Protein AF-A0A0N4XH91-F1 (afdb_monomer_lite)

Organism: Nippostrongylus brasiliensis (NCBI:txid27835)

Structure (mmCIF, N/CA/C/O backbone):
data_AF-A0A0N4XH91-F1
#
_entry.id   AF-A0A0N4XH91-F1
#
loop_
_atom_site.group_PDB
_atom_site.id
_atom_site.type_symbol
_atom_site.label_atom_id
_atom_site.label_alt_id
_atom_site.label_comp_id
_atom_site.label_asym_id
_atom_site.label_entity_id
_atom_site.label_seq_id
_atom_site.pdbx_PDB_ins_code
_atom_site.Cartn_x
_atom_site.Cartn_y
_atom_site.Cartn_z
_atom_site.occupancy
_atom_site.B_iso_or_equiv
_atom_site.auth_seq_id
_atom_site.auth_comp_id
_atom_site.auth_asym_id
_atom_site.auth_atom_id
_atom_site.pdbx_PDB_model_num
ATOM 1 N N . SER A 1 1 ? 10.874 -4.519 1.264 1.00 92.50 1 SER A N 1
ATOM 2 C CA . SER A 1 1 ? 11.089 -5.201 2.553 1.00 92.50 1 SER A CA 1
ATOM 3 C C . SER A 1 1 ? 10.218 -4.589 3.629 1.00 92.50 1 SER A C 1
ATOM 5 O O . SER A 1 1 ? 9.792 -3.451 3.471 1.00 92.50 1 SER A O 1
ATOM 7 N N . TYR A 1 2 ? 9.935 -5.341 4.693 1.00 96.25 2 TYR A N 1
ATOM 8 C CA . TYR A 1 2 ? 9.239 -4.803 5.860 1.00 96.25 2 TYR A CA 1
ATOM 9 C C . TYR A 1 2 ? 10.233 -4.081 6.776 1.00 96.25 2 TYR A C 1
ATOM 11 O O . TYR A 1 2 ? 11.311 -4.620 7.029 1.00 96.25 2 TYR A O 1
ATOM 19 N N . GLU A 1 3 ? 9.890 -2.889 7.258 1.00 96.38 3 GLU A N 1
ATOM 20 C CA . GLU A 1 3 ? 10.762 -2.069 8.107 1.00 96.38 3 GLU A CA 1
ATOM 21 C C . GLU A 1 3 ? 10.005 -1.492 9.311 1.00 96.38 3 GLU A C 1
ATOM 23 O O . GLU A 1 3 ? 8.862 -1.052 9.190 1.00 96.38 3 GLU A O 1
ATOM 28 N N . CYS A 1 4 ? 10.663 -1.443 10.476 1.00 95.56 4 CYS A N 1
ATOM 29 C CA . CYS A 1 4 ? 10.048 -0.951 11.713 1.00 95.56 4 CYS A CA 1
ATOM 30 C C . CYS A 1 4 ? 9.764 0.557 11.677 1.00 95.56 4 CYS A C 1
ATOM 32 O O . CYS A 1 4 ? 8.737 0.993 12.173 1.00 95.56 4 CYS A O 1
ATOM 34 N N . SER A 1 5 ? 10.630 1.370 11.066 1.00 93.12 5 SER A N 1
ATOM 35 C CA . SER A 1 5 ? 10.454 2.830 11.053 1.00 93.12 5 SER A CA 1
ATOM 36 C C . SER A 1 5 ? 9.146 3.300 10.385 1.00 93.12 5 SER A C 1
ATOM 38 O O . SER A 1 5 ? 8.427 4.093 10.996 1.00 93.12 5 SER A O 1
ATOM 40 N N . PRO A 1 6 ? 8.758 2.835 9.176 1.00 94.12 6 PRO A N 1
ATOM 41 C CA . PRO A 1 6 ? 7.434 3.146 8.630 1.00 94.12 6 PRO A CA 1
ATOM 42 C C . PRO A 1 6 ? 6.280 2.551 9.459 1.00 94.12 6 PRO A C 1
ATOM 44 O O . PRO A 1 6 ? 5.222 3.178 9.545 1.00 94.12 6 PRO A O 1
ATOM 47 N N . GLU A 1 7 ? 6.471 1.391 10.102 1.00 96.00 7 GLU A N 1
ATOM 48 C CA . GLU A 1 7 ? 5.477 0.791 11.009 1.00 96.00 7 GLU A CA 1
ATOM 49 C C . GLU A 1 7 ? 5.244 1.657 12.254 1.00 96.00 7 GLU A C 1
ATOM 51 O O . GLU A 1 7 ? 4.096 1.877 12.633 1.00 96.00 7 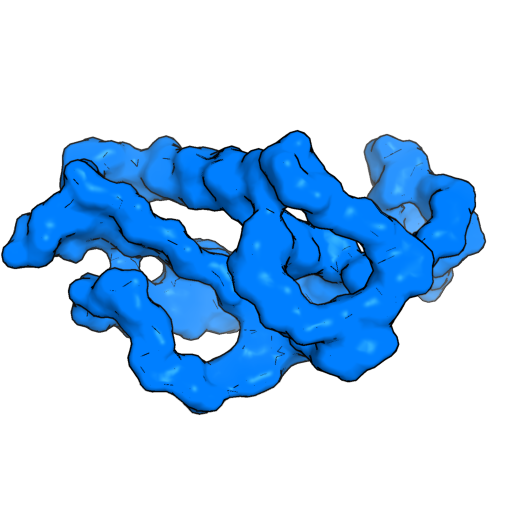GLU A O 1
ATOM 56 N N . GLU A 1 8 ? 6.297 2.180 12.881 1.00 95.12 8 GLU A N 1
ATOM 57 C CA . GLU A 1 8 ? 6.207 3.035 14.069 1.00 95.12 8 GLU A CA 1
ATOM 58 C C . GLU A 1 8 ? 5.372 4.286 13.782 1.00 95.12 8 GLU A C 1
ATOM 60 O O . GLU A 1 8 ? 4.450 4.601 14.537 1.00 95.12 8 GLU A O 1
ATOM 65 N N . VAL A 1 9 ? 5.609 4.935 12.638 1.00 93.19 9 VAL A N 1
ATOM 66 C CA . VAL A 1 9 ? 4.829 6.102 12.195 1.00 93.19 9 VAL A CA 1
ATOM 67 C C . VAL A 1 9 ? 3.369 5.731 11.920 1.00 93.19 9 VAL A C 1
ATOM 69 O O . VAL A 1 9 ? 2.460 6.462 12.326 1.00 93.19 9 VAL A O 1
ATOM 72 N N . ALA A 1 10 ? 3.118 4.598 11.253 1.00 94.81 10 ALA A N 1
ATOM 73 C CA . ALA A 1 10 ? 1.759 4.092 11.058 1.00 94.81 10 ALA A CA 1
ATOM 74 C C . ALA A 1 10 ? 1.071 3.857 12.413 1.00 94.81 10 ALA A C 1
ATOM 76 O O . ALA A 1 10 ? -0.066 4.272 12.629 1.00 94.81 10 ALA A O 1
ATOM 77 N N . ASN A 1 11 ? 1.783 3.245 13.361 1.00 96.00 11 ASN A N 1
ATOM 78 C CA . ASN A 1 11 ? 1.294 2.913 14.695 1.00 96.00 11 ASN A CA 1
ATOM 79 C C . ASN A 1 11 ? 0.928 4.164 15.507 1.00 96.00 11 ASN A C 1
ATOM 81 O O . ASN A 1 11 ? -0.120 4.201 16.154 1.00 96.00 11 ASN A O 1
ATOM 85 N N . GLU A 1 12 ? 1.757 5.208 15.464 1.00 94.44 12 GLU A N 1
ATOM 86 C CA . GLU A 1 12 ? 1.469 6.500 16.100 1.00 94.44 12 GLU A CA 1
ATOM 87 C C . GLU A 1 12 ? 0.195 7.151 15.556 1.00 94.44 12 GLU A C 1
ATOM 89 O O . GLU A 1 12 ? -0.573 7.757 16.308 1.00 94.44 12 GLU A O 1
ATOM 94 N N . ASN A 1 13 ? -0.053 7.020 14.257 1.00 92.50 13 ASN A N 1
ATOM 95 C CA . ASN A 1 13 ? -1.229 7.580 13.609 1.00 92.50 13 ASN A CA 1
ATOM 96 C C . ASN A 1 13 ? -2.503 6.778 13.910 1.00 92.50 13 ASN A C 1
ATOM 98 O O . ASN A 1 13 ? -3.494 7.369 14.342 1.00 92.50 13 ASN A O 1
ATOM 102 N N . VAL A 1 14 ? -2.494 5.448 13.761 1.00 95.19 14 VAL A N 1
ATOM 103 C CA . VAL A 1 14 ? -3.691 4.621 14.023 1.00 95.19 14 VAL A CA 1
ATOM 104 C C . VAL A 1 14 ? -4.144 4.689 15.487 1.00 95.19 14 VAL A C 1
ATOM 106 O O . VAL A 1 14 ? -5.339 4.579 15.778 1.00 95.19 14 VAL A O 1
AT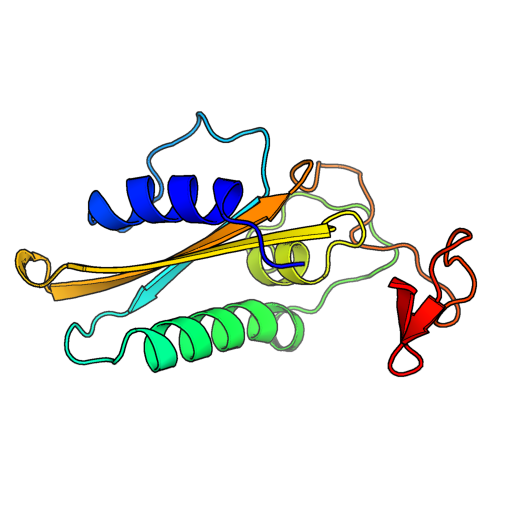OM 109 N N . LYS A 1 15 ? -3.221 4.947 16.426 1.00 96.12 15 LYS A N 1
ATOM 110 C CA . LYS A 1 15 ? -3.526 5.177 17.851 1.00 96.12 15 LYS A CA 1
ATOM 111 C C . LYS A 1 15 ? -4.375 6.424 18.106 1.00 96.12 15 LYS A C 1
ATOM 113 O O . LYS A 1 15 ? -5.085 6.460 19.108 1.00 96.12 15 LYS A O 1
ATOM 118 N N . LYS A 1 16 ? -4.353 7.418 17.211 1.00 94.06 16 LYS A N 1
ATOM 119 C CA . LYS A 1 16 ? -5.188 8.632 17.320 1.00 94.06 16 LYS A CA 1
ATOM 120 C C . LYS A 1 16 ? -6.667 8.338 17.086 1.00 94.06 16 LYS A C 1
ATOM 122 O O . LYS A 1 16 ? -7.522 9.110 17.516 1.00 94.06 16 LYS A O 1
ATOM 127 N N . CYS A 1 17 ? -6.975 7.210 16.443 1.00 94.94 17 CYS A N 1
ATOM 128 C CA . CYS A 1 17 ? -8.338 6.796 16.144 1.00 94.94 17 CYS A CA 1
ATOM 129 C C . CYS A 1 17 ? -9.124 7.840 15.345 1.00 94.94 17 CYS A C 1
ATOM 131 O O . CYS A 1 17 ? -10.276 8.136 15.654 1.00 94.94 17 CYS A O 1
ATOM 133 N N . GLU A 1 18 ? -8.519 8.412 14.311 1.00 90.19 18 GLU A N 1
ATOM 134 C CA . GLU A 1 18 ? -9.148 9.396 13.426 1.00 90.19 18 GLU A CA 1
ATOM 135 C C . GLU A 1 18 ? -9.461 8.760 12.067 1.00 90.19 18 GLU A C 1
ATOM 137 O O . GLU A 1 18 ? -8.686 7.951 11.565 1.00 90.19 18 GLU A O 1
ATOM 142 N N . LYS A 1 19 ? -10.608 9.113 11.466 1.00 83.06 19 LYS A N 1
ATOM 143 C CA . LYS A 1 19 ? -11.003 8.602 10.137 1.00 83.06 19 LYS A CA 1
ATOM 144 C C . LYS A 1 19 ? -10.232 9.259 8.986 1.00 83.06 19 LYS A C 1
ATOM 146 O O . LYS A 1 19 ? -10.288 8.787 7.858 1.00 83.06 19 LYS A O 1
ATOM 151 N N . GLN A 1 20 ? -9.529 10.352 9.266 1.00 68.75 20 GLN A N 1
ATOM 152 C CA . GLN A 1 20 ? -8.660 11.045 8.325 1.00 68.75 20 GLN A CA 1
ATOM 153 C C . GLN A 1 20 ? -7.272 11.171 8.942 1.00 68.75 20 GLN A C 1
ATOM 155 O O . GLN A 1 20 ? -7.146 11.448 10.133 1.00 68.75 20 GLN A O 1
ATOM 160 N N . SER A 1 21 ? -6.233 11.009 8.125 1.00 57.75 21 SER A N 1
ATOM 161 C CA . SER A 1 21 ? -4.875 11.353 8.540 1.00 57.75 21 SER A CA 1
ATOM 162 C C . SER A 1 21 ? -4.777 12.874 8.681 1.00 57.75 21 SER A C 1
ATOM 164 O O . SER A 1 21 ? -4.774 13.598 7.687 1.00 57.75 21 SER A O 1
ATOM 166 N N . VAL A 1 22 ? -4.713 13.379 9.916 1.00 45.12 22 VAL A N 1
ATOM 167 C CA . VAL A 1 22 ? -4.559 14.822 10.202 1.00 45.12 22 VAL A CA 1
ATOM 168 C C . VAL A 1 22 ? -3.126 15.312 9.912 1.00 45.12 22 VAL A C 1
ATOM 170 O O . VAL A 1 22 ? -2.846 16.510 9.908 1.00 45.12 22 VAL A O 1
ATOM 173 N N . ASN A 1 23 ? -2.190 14.420 9.581 1.00 47.28 23 ASN A N 1
ATOM 174 C CA . ASN A 1 23 ? 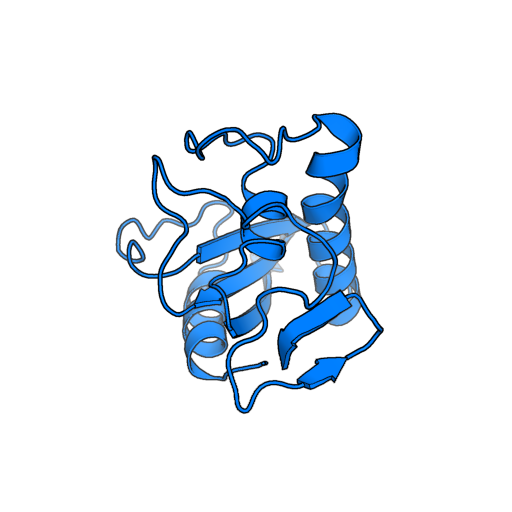-0.790 14.791 9.414 1.00 47.28 23 ASN A CA 1
ATOM 175 C C . ASN A 1 23 ? -0.431 15.197 7.975 1.00 47.28 23 ASN A C 1
ATOM 177 O O . ASN A 1 23 ? 0.132 14.418 7.207 1.00 47.28 23 ASN A O 1
ATOM 181 N N . LYS A 1 24 ? -0.598 16.497 7.682 1.00 45.31 24 LYS A N 1
ATOM 182 C CA . LYS A 1 24 ? 0.135 17.214 6.612 1.00 45.31 24 LYS A CA 1
ATOM 183 C C . LYS A 1 24 ? 1.666 17.126 6.759 1.00 45.31 24 LYS A C 1
ATOM 185 O O . LYS A 1 24 ? 2.380 17.419 5.813 1.00 45.31 24 LYS A O 1
ATOM 190 N N . ASN A 1 25 ? 2.167 16.703 7.923 1.00 41.78 25 ASN A N 1
ATOM 191 C CA . ASN A 1 25 ? 3.594 16.655 8.258 1.00 41.78 25 ASN A CA 1
ATOM 192 C C . ASN A 1 25 ? 4.327 15.405 7.755 1.00 41.78 25 ASN A C 1
ATOM 194 O O . ASN A 1 25 ? 5.502 15.231 8.051 1.00 41.78 25 ASN A O 1
ATOM 198 N N . SER A 1 26 ? 3.660 14.531 7.003 1.00 52.19 26 SER A N 1
ATOM 199 C CA . SER A 1 26 ? 4.278 13.324 6.461 1.00 52.19 26 SER A CA 1
ATOM 200 C C . SER A 1 26 ? 4.500 13.397 4.950 1.00 52.19 26 SER A C 1
ATOM 202 O O . SER A 1 26 ? 4.257 12.425 4.235 1.00 52.19 26 SER A O 1
ATOM 204 N N . VAL A 1 27 ? 4.942 14.548 4.450 1.00 58.69 27 VAL A N 1
ATOM 205 C CA . VAL A 1 27 ? 5.178 14.760 3.011 1.00 58.69 27 VAL A CA 1
ATOM 206 C C . VAL A 1 27 ? 6.288 13.847 2.466 1.00 58.69 27 VAL A C 1
ATOM 208 O O . VAL A 1 27 ? 6.383 13.649 1.259 1.00 58.69 27 VAL A O 1
ATOM 211 N N . ASP A 1 28 ? 7.093 13.236 3.337 1.00 79.94 28 ASP A N 1
ATOM 212 C CA . ASP A 1 28 ? 8.263 12.480 2.901 1.00 79.94 28 ASP A CA 1
ATOM 213 C C . ASP A 1 28 ? 7.951 11.044 2.459 1.00 79.94 28 ASP A C 1
ATOM 215 O O . ASP A 1 28 ? 8.633 10.555 1.569 1.00 79.94 28 ASP A O 1
ATOM 219 N N . THR A 1 29 ? 6.911 10.373 2.971 1.00 90.31 29 THR A N 1
ATOM 220 C CA . THR A 1 29 ? 6.619 8.949 2.674 1.00 90.31 29 THR A CA 1
ATOM 221 C C . THR A 1 29 ? 5.207 8.723 2.135 1.00 90.31 29 THR A C 1
ATOM 223 O O . THR A 1 29 ? 4.283 9.491 2.408 1.00 90.31 29 THR A O 1
ATOM 226 N N . GLY A 1 30 ? 5.025 7.657 1.353 1.00 94.19 30 GLY A N 1
ATOM 227 C CA . GLY A 1 30 ? 3.705 7.207 0.915 1.00 94.19 30 GLY A CA 1
ATOM 228 C C . GLY A 1 30 ? 2.849 6.758 2.098 1.00 94.19 30 GLY A C 1
ATOM 229 O O . GLY A 1 30 ? 3.375 6.292 3.111 1.00 94.19 30 GLY A O 1
ATOM 230 N N . SER A 1 31 ? 1.529 6.891 1.980 1.00 94.25 31 SER A N 1
ATOM 231 C CA . SER A 1 31 ? 0.576 6.410 2.984 1.00 94.25 31 SER A CA 1
ATOM 232 C C . SER A 1 31 ? -0.738 6.018 2.331 1.00 94.25 31 SER A C 1
ATOM 234 O O . SER A 1 31 ? -1.277 6.798 1.538 1.00 94.25 31 SER A O 1
ATOM 236 N N . ASN A 1 32 ? -1.240 4.852 2.731 1.00 96.25 32 ASN A N 1
ATOM 237 C CA . ASN A 1 32 ? -2.602 4.406 2.482 1.00 96.25 32 ASN A CA 1
ATOM 238 C C . ASN A 1 32 ? -3.297 4.210 3.830 1.00 96.25 32 ASN A C 1
ATOM 240 O O . ASN A 1 32 ? -2.720 3.619 4.746 1.00 96.25 32 ASN A O 1
ATOM 244 N N . VAL A 1 33 ? -4.539 4.679 3.943 1.00 95.88 33 VAL A N 1
ATOM 245 C CA . VAL A 1 33 ? -5.369 4.528 5.146 1.00 95.88 33 VAL A CA 1
ATOM 246 C C . VAL A 1 33 ? -6.689 3.881 4.757 1.00 95.88 33 VAL A C 1
ATOM 248 O O . VAL A 1 33 ? -7.294 4.252 3.754 1.00 95.88 33 VAL A O 1
ATOM 251 N N . HIS A 1 34 ? -7.153 2.929 5.559 1.00 97.00 34 HIS A N 1
ATOM 252 C CA . HIS A 1 34 ? -8.448 2.289 5.375 1.00 97.00 34 HIS A CA 1
ATOM 253 C C . HIS A 1 34 ? -9.221 2.247 6.694 1.00 97.00 34 HIS A C 1
ATOM 255 O O . HIS A 1 34 ? -8.656 1.953 7.751 1.00 97.00 34 HIS A O 1
ATOM 261 N N . ILE A 1 35 ? -10.519 2.547 6.627 1.00 97.44 35 ILE A N 1
ATOM 262 C CA . ILE A 1 35 ? -11.433 2.540 7.771 1.00 97.44 35 ILE A CA 1
ATOM 263 C C . ILE A 1 35 ? -12.450 1.426 7.573 1.00 97.44 35 ILE A C 1
ATOM 265 O O . ILE A 1 35 ? -13.122 1.356 6.547 1.00 97.44 35 ILE A O 1
ATOM 269 N N . ILE A 1 36 ? -12.581 0.580 8.585 1.00 97.75 36 ILE A N 1
ATOM 270 C CA . ILE A 1 36 ? -13.538 -0.517 8.623 1.00 97.75 36 ILE A CA 1
ATOM 271 C C . ILE A 1 36 ? -14.514 -0.222 9.757 1.00 97.75 36 ILE A C 1
ATOM 273 O O . ILE A 1 36 ? -14.105 -0.167 10.913 1.00 97.75 36 ILE A O 1
ATOM 277 N N . GLU A 1 37 ? -15.800 -0.056 9.449 1.00 96.81 37 GLU A N 1
ATOM 278 C CA . GLU A 1 37 ? -16.871 0.169 10.440 1.00 96.81 37 GLU A CA 1
ATOM 279 C C . GLU A 1 37 ? -17.236 -1.137 11.185 1.00 96.81 37 GLU A C 1
ATOM 281 O O . GLU A 1 37 ? -18.387 -1.563 11.230 1.00 96.81 37 GLU A O 1
ATOM 286 N N . ASP A 1 38 ? -16.219 -1.820 11.707 1.00 97.00 38 ASP A N 1
ATOM 287 C CA . ASP A 1 38 ? -16.309 -3.032 12.511 1.00 97.00 38 ASP A CA 1
ATOM 288 C C . ASP A 1 38 ? -15.082 -3.101 13.432 1.00 97.00 38 ASP A C 1
ATOM 290 O O . ASP A 1 38 ? -13.937 -2.959 12.995 1.00 97.00 38 ASP A O 1
ATOM 294 N N . VAL A 1 39 ? -15.318 -3.304 14.726 1.00 96.75 39 VAL A N 1
ATOM 295 C CA . VAL A 1 39 ? -14.276 -3.414 15.763 1.00 96.75 39 VAL A CA 1
ATOM 296 C C . VAL A 1 39 ? -13.972 -4.866 16.138 1.00 96.75 39 VAL A C 1
ATOM 298 O O . VAL A 1 39 ? -13.016 -5.124 16.872 1.00 96.75 39 VAL A O 1
ATOM 301 N N . SER A 1 40 ? -14.778 -5.812 15.654 1.00 97.19 40 SER A N 1
ATOM 302 C CA . SER A 1 40 ? -14.638 -7.245 15.915 1.00 97.19 40 SER A CA 1
ATOM 303 C C . SER A 1 40 ? -13.651 -7.929 14.963 1.00 97.19 40 SER A C 1
ATOM 305 O O . SER A 1 40 ? -13.033 -8.928 15.339 1.00 97.19 40 SER A O 1
ATOM 307 N N . VAL A 1 41 ? -13.423 -7.347 13.779 1.00 97.50 41 VAL A N 1
ATOM 308 C CA . VAL A 1 41 ? -12.449 -7.822 12.785 1.00 97.50 41 VAL A CA 1
ATOM 309 C C . VAL A 1 41 ? -11.057 -8.027 13.402 1.00 97.50 41 VAL A C 1
ATOM 311 O O . VAL A 1 41 ? -10.590 -7.230 14.226 1.00 97.50 41 VAL A O 1
ATOM 314 N N . THR A 1 42 ? -10.382 -9.129 13.059 1.00 98.00 42 THR A N 1
ATOM 315 C CA . THR A 1 42 ? -8.984 -9.368 13.462 1.00 98.00 42 THR A CA 1
ATOM 316 C C . THR A 1 42 ? -8.053 -8.352 12.817 1.00 98.00 42 THR A C 1
ATOM 318 O O . THR A 1 42 ? -8.392 -7.746 11.803 1.00 98.00 42 THR A O 1
ATOM 321 N N . LYS A 1 43 ? -6.882 -8.114 13.415 1.00 97.69 43 LYS A N 1
ATOM 322 C CA . LYS A 1 43 ? -5.927 -7.162 12.830 1.00 97.69 43 LYS A CA 1
ATOM 323 C C . LYS A 1 43 ? -5.444 -7.656 11.468 1.00 97.69 43 LYS A C 1
ATOM 325 O O . LYS A 1 43 ? -5.310 -6.867 10.542 1.00 97.69 43 LYS A O 1
ATOM 330 N N . GLU A 1 44 ? -5.258 -8.963 11.354 1.00 98.00 44 GLU A N 1
ATOM 331 C CA . GLU A 1 44 ? -4.837 -9.658 10.145 1.00 98.00 44 GLU A CA 1
ATOM 332 C C . GLU A 1 44 ? -5.897 -9.520 9.046 1.00 98.00 44 GLU A C 1
ATOM 334 O O . GLU A 1 44 ? -5.581 -9.057 7.955 1.00 98.00 44 GLU A O 1
ATOM 339 N N . ALA A 1 45 ? -7.169 -9.807 9.354 1.00 98.38 45 ALA A N 1
ATOM 340 C CA . ALA A 1 45 ? -8.261 -9.672 8.389 1.00 98.38 45 ALA A CA 1
ATOM 341 C C . ALA A 1 45 ? -8.528 -8.207 8.008 1.00 98.38 45 ALA A C 1
ATOM 343 O O . ALA A 1 45 ? -8.889 -7.915 6.870 1.00 98.38 45 ALA A O 1
ATOM 344 N N . ALA A 1 46 ? -8.339 -7.268 8.940 1.00 98.44 46 ALA A N 1
ATOM 345 C CA . ALA A 1 46 ? -8.437 -5.842 8.649 1.00 98.44 46 ALA A CA 1
ATOM 346 C C . ALA A 1 46 ? -7.358 -5.398 7.655 1.00 98.44 46 ALA A C 1
ATOM 348 O O . ALA A 1 46 ? -7.664 -4.676 6.706 1.00 98.44 46 ALA A O 1
ATOM 349 N N . LEU A 1 47 ? -6.114 -5.847 7.852 1.00 98.12 47 LEU A N 1
ATOM 350 C CA . LEU A 1 47 ? -5.005 -5.560 6.947 1.00 98.12 47 LEU A CA 1
ATOM 351 C C . LEU A 1 47 ? -5.226 -6.193 5.566 1.00 98.12 47 LEU A C 1
ATOM 353 O O . LEU A 1 47 ? -5.061 -5.511 4.558 1.00 98.12 47 LEU A O 1
ATOM 357 N N . GLU A 1 48 ? -5.650 -7.458 5.515 1.00 98.38 48 GLU A N 1
ATOM 358 C CA . GLU A 1 48 ? -5.979 -8.159 4.266 1.00 98.38 48 GLU A CA 1
ATOM 359 C C . GLU A 1 48 ? -7.079 -7.429 3.486 1.00 98.38 48 GLU A C 1
ATOM 361 O O . GLU A 1 48 ? -6.917 -7.144 2.298 1.00 98.38 48 GLU A O 1
ATOM 366 N N . ARG A 1 49 ? -8.162 -7.039 4.171 1.00 98.38 49 ARG A N 1
ATOM 367 C CA . ARG A 1 49 ? -9.249 -6.256 3.576 1.00 98.38 49 ARG A CA 1
ATOM 368 C C . ARG A 1 49 ? -8.756 -4.917 3.036 1.00 98.38 49 ARG A C 1
ATOM 370 O O . ARG A 1 49 ? -9.090 -4.573 1.909 1.00 98.38 49 ARG A O 1
ATOM 377 N N . ALA A 1 50 ? -7.964 -4.177 3.811 1.00 98.25 50 ALA A N 1
ATOM 378 C CA . ALA A 1 50 ? -7.436 -2.885 3.383 1.00 98.25 50 ALA A CA 1
ATOM 379 C C . ALA A 1 50 ? -6.590 -3.011 2.106 1.00 98.25 50 ALA A C 1
ATOM 381 O O . ALA A 1 50 ? -6.824 -2.284 1.144 1.00 98.25 50 ALA A O 1
ATOM 382 N N . ILE A 1 51 ? -5.666 -3.978 2.063 1.00 98.00 51 ILE A N 1
ATOM 383 C CA . ILE A 1 51 ? -4.824 -4.239 0.886 1.00 98.00 51 ILE A CA 1
ATOM 384 C C . ILE A 1 51 ? -5.679 -4.630 -0.325 1.00 98.00 51 ILE A C 1
ATOM 386 O O . ILE A 1 51 ? -5.432 -4.135 -1.426 1.00 98.00 51 ILE A O 1
ATOM 390 N N . GLY A 1 52 ? -6.693 -5.476 -0.123 1.00 98.12 52 GLY A N 1
ATOM 391 C CA . GLY A 1 52 ? -7.634 -5.865 -1.171 1.00 98.12 52 GLY A CA 1
ATOM 392 C C . GLY A 1 52 ? -8.373 -4.669 -1.773 1.00 98.12 52 GLY A C 1
ATOM 393 O O . GLY A 1 52 ? -8.384 -4.513 -2.992 1.00 98.12 52 GLY A O 1
ATOM 394 N N . GLU A 1 53 ? -8.931 -3.791 -0.936 1.00 98.00 53 GLU A N 1
ATOM 395 C CA . GLU A 1 53 ? -9.644 -2.584 -1.382 1.00 98.00 53 GLU A CA 1
ATOM 396 C C . GLU A 1 53 ? -8.721 -1.597 -2.111 1.00 98.00 53 GLU A C 1
ATOM 398 O O . GLU A 1 53 ? -9.097 -1.038 -3.140 1.00 98.00 53 GLU A O 1
ATOM 403 N N . TRP A 1 54 ? -7.486 -1.416 -1.637 1.00 98.00 54 TRP A N 1
ATOM 404 C CA . TRP A 1 54 ? -6.515 -0.552 -2.309 1.00 98.00 54 TRP A CA 1
ATOM 405 C C . TRP A 1 54 ? -6.143 -1.074 -3.698 1.00 98.00 54 TRP A C 1
ATOM 407 O O . TRP A 1 54 ? -6.164 -0.310 -4.659 1.00 98.00 54 TRP A O 1
ATOM 417 N N . PHE A 1 55 ? -5.858 -2.372 -3.842 1.00 95.69 55 PHE A N 1
ATOM 418 C CA . PHE A 1 55 ? -5.564 -2.967 -5.152 1.00 95.69 55 PHE A CA 1
ATOM 419 C C . PHE A 1 55 ? -6.767 -2.964 -6.099 1.00 95.69 55 PHE A C 1
ATOM 421 O O . PHE A 1 55 ? -6.594 -2.849 -7.315 1.00 95.69 55 PHE A O 1
ATOM 428 N N . LYS A 1 56 ? -7.986 -3.074 -5.563 1.00 97.25 56 LYS A N 1
ATOM 429 C CA . LYS A 1 56 ? -9.228 -3.074 -6.346 1.00 97.25 56 LYS A CA 1
ATOM 430 C C . LYS A 1 56 ? -9.410 -1.793 -7.165 1.00 97.25 56 LYS A C 1
ATOM 432 O O . LYS A 1 56 ? -9.984 -1.860 -8.249 1.00 97.25 56 LYS A O 1
ATOM 437 N N . GLN A 1 57 ? -8.844 -0.666 -6.722 1.00 97.25 57 GLN A N 1
ATOM 438 C CA . GLN A 1 57 ? -8.863 0.598 -7.469 1.00 97.25 57 GLN A CA 1
ATOM 439 C C . GLN A 1 57 ? -8.347 0.439 -8.907 1.00 97.25 57 GLN A C 1
ATOM 441 O O . GLN A 1 57 ? -8.927 0.997 -9.835 1.00 97.25 57 GLN A O 1
ATOM 446 N N . LEU A 1 58 ? -7.306 -0.374 -9.123 1.00 93.88 58 LEU A N 1
ATOM 447 C CA . LEU A 1 58 ? -6.783 -0.620 -10.469 1.00 93.88 58 LEU A CA 1
ATOM 448 C C . LEU A 1 58 ? -7.794 -1.345 -11.362 1.00 93.88 58 LEU A C 1
ATOM 450 O O . LEU A 1 58 ? -7.877 -1.051 -12.550 1.00 93.88 58 LEU A O 1
ATOM 454 N N . GLN A 1 59 ? -8.552 -2.290 -10.805 1.00 93.38 59 GLN A N 1
ATOM 455 C CA . GLN A 1 59 ? -9.568 -3.027 -11.557 1.00 93.38 59 GLN A CA 1
ATOM 456 C C . GLN A 1 59 ? -10.780 -2.149 -11.886 1.00 93.38 59 GLN A C 1
ATOM 458 O O . GLN A 1 59 ? -11.381 -2.322 -12.942 1.00 93.38 59 GLN A O 1
ATOM 463 N N . GLU A 1 60 ? -11.141 -1.225 -10.993 1.00 96.38 60 GLU A N 1
ATOM 464 C CA . GLU A 1 60 ? -12.322 -0.370 -11.149 1.00 96.38 60 GLU A CA 1
ATOM 465 C C . GLU A 1 60 ? -12.084 0.830 -12.070 1.00 96.38 60 GLU A C 1
ATOM 467 O O . GLU A 1 60 ? -12.935 1.136 -12.904 1.00 96.38 60 GLU A O 1
ATOM 472 N N . TYR A 1 61 ? -10.941 1.504 -11.928 1.00 95.75 61 TYR A N 1
ATOM 473 C CA . TYR A 1 61 ? -10.682 2.783 -12.599 1.00 95.75 61 TYR A CA 1
ATOM 474 C C . TYR A 1 61 ? -9.618 2.681 -13.693 1.00 95.75 61 TYR A C 1
ATOM 476 O O . TYR A 1 61 ? -9.587 3.507 -14.605 1.00 95.75 61 TYR A O 1
ATOM 484 N N . GLY A 1 62 ? -8.777 1.644 -13.643 1.00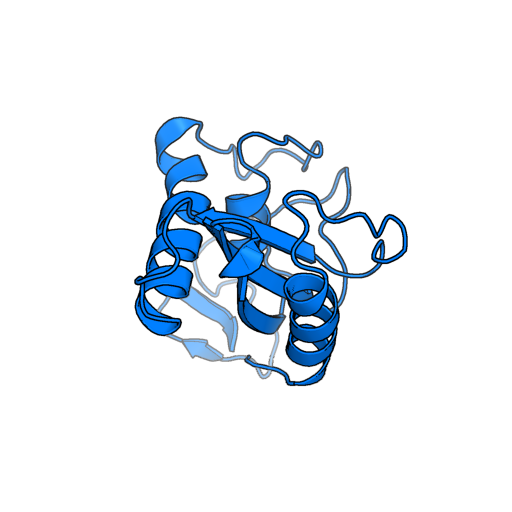 93.12 62 GLY A N 1
ATOM 485 C CA . GLY A 1 62 ? -7.617 1.519 -14.516 1.00 93.12 62 GLY A CA 1
ATOM 486 C C . GLY A 1 62 ? -6.536 2.556 -14.209 1.00 93.12 62 GLY A C 1
ATOM 487 O O . GLY A 1 62 ? -6.728 3.516 -13.473 1.00 93.12 62 GLY A O 1
ATOM 488 N N . MET A 1 63 ? -5.355 2.349 -14.780 1.00 93.38 63 MET A N 1
ATOM 489 C CA . MET A 1 63 ? -4.251 3.301 -14.713 1.00 93.38 63 MET A CA 1
ATOM 490 C C . MET A 1 63 ? -3.420 3.134 -15.980 1.00 93.38 63 MET A C 1
ATOM 492 O O . MET A 1 63 ? -3.027 2.012 -16.300 1.00 93.38 63 MET A O 1
ATOM 496 N N . ASP A 1 64 ? -3.163 4.220 -16.710 1.00 94.38 64 ASP A N 1
ATOM 497 C CA . ASP A 1 64 ? -2.237 4.170 -17.842 1.00 94.38 64 ASP A CA 1
ATOM 498 C C . ASP A 1 64 ? -0.794 4.189 -17.320 1.00 94.38 64 ASP A C 1
ATOM 500 O O . ASP A 1 64 ? -0.368 5.199 -16.754 1.00 94.38 64 ASP A O 1
ATOM 504 N N . PRO A 1 65 ? -0.016 3.111 -17.509 1.00 92.69 65 PRO A N 1
ATOM 505 C CA . PRO A 1 65 ? 1.333 3.036 -16.967 1.00 92.69 65 PRO A CA 1
ATOM 506 C C . PRO A 1 65 ? 2.347 3.927 -17.698 1.00 92.69 65 PRO A C 1
ATOM 508 O O . PRO A 1 65 ? 3.458 4.103 -17.204 1.00 92.69 65 PRO A O 1
ATOM 511 N N . HIS A 1 66 ? 1.994 4.497 -18.855 1.00 95.69 66 HIS A N 1
ATOM 512 C CA . HIS A 1 66 ? 2.851 5.444 -19.579 1.00 95.69 66 HIS A CA 1
ATOM 513 C C . HIS A 1 66 ? 2.621 6.897 -19.159 1.00 95.69 66 HIS A C 1
ATOM 515 O O . HIS A 1 66 ? 3.427 7.768 -19.494 1.00 95.69 66 HIS A O 1
ATOM 521 N N . SER A 1 67 ? 1.527 7.169 -18.450 1.00 95.12 67 SER A N 1
ATOM 522 C CA . SER A 1 67 ? 1.179 8.510 -18.010 1.00 95.12 67 SER A CA 1
ATOM 523 C C . SER A 1 67 ? 1.921 8.877 -16.726 1.00 95.12 67 SER A C 1
ATOM 525 O O . SER A 1 67 ? 2.066 8.078 -15.799 1.00 95.12 67 SER A O 1
ATOM 527 N N . SER A 1 68 ? 2.379 10.126 -16.656 1.00 96.81 68 SER A N 1
ATOM 528 C CA . SER A 1 68 ? 2.900 10.701 -15.418 1.00 96.81 68 SER A CA 1
ATOM 529 C C . SER A 1 68 ? 1.817 10.750 -14.342 1.00 96.81 68 SER A C 1
ATOM 531 O O . SER A 1 68 ? 0.660 11.059 -14.616 1.00 96.81 68 SER A O 1
ATOM 533 N N . TRP A 1 69 ? 2.218 10.520 -13.098 1.00 96.38 69 TRP A N 1
ATOM 534 C CA . TRP A 1 69 ? 1.355 10.596 -11.932 1.00 96.38 69 TRP A CA 1
ATOM 535 C C . TRP A 1 69 ? 0.812 12.012 -11.721 1.00 96.38 69 TRP A C 1
ATOM 537 O O . TRP A 1 69 ? 1.578 12.971 -11.604 1.00 96.38 69 TRP A O 1
ATOM 547 N N . THR A 1 70 ? -0.508 12.136 -11.609 1.00 95.38 70 THR A N 1
ATOM 548 C CA . THR A 1 70 ? -1.212 13.419 -11.444 1.00 95.38 70 THR A CA 1
ATOM 549 C C . THR A 1 70 ? -1.827 13.604 -10.056 1.00 95.38 70 THR A C 1
ATOM 551 O O . THR A 1 70 ? -2.677 14.470 -9.884 1.00 95.38 70 THR A O 1
ATOM 554 N N . GLU A 1 71 ? -1.421 12.801 -9.065 1.00 93.12 71 GLU A N 1
ATOM 555 C CA . GLU A 1 71 ? -2.049 12.759 -7.732 1.00 93.12 71 GLU A CA 1
ATOM 556 C C . GLU A 1 71 ? -3.545 12.390 -7.760 1.00 93.12 71 GLU A C 1
ATOM 558 O O . GLU A 1 71 ? -4.318 12.854 -6.923 1.00 93.12 71 GLU A O 1
ATOM 563 N N . ASP A 1 72 ? -3.950 11.525 -8.700 1.00 93.19 72 ASP A N 1
ATOM 564 C CA . ASP A 1 72 ? -5.334 11.058 -8.819 1.00 93.19 72 ASP A CA 1
ATOM 565 C C . ASP A 1 72 ? -5.781 10.314 -7.543 1.00 93.19 72 ASP A C 1
ATOM 567 O O . ASP A 1 72 ? -5.237 9.254 -7.220 1.00 93.19 72 ASP A O 1
ATOM 571 N N . PRO A 1 73 ? -6.774 10.831 -6.796 1.00 92.62 73 PRO A N 1
ATOM 572 C CA . PRO A 1 73 ? -7.224 10.202 -5.561 1.00 92.62 73 PRO A CA 1
ATOM 573 C C . PRO A 1 73 ? -7.936 8.858 -5.775 1.00 92.62 73 PRO A C 1
ATOM 575 O O . PRO A 1 73 ? -8.023 8.091 -4.820 1.00 92.62 73 PRO A O 1
ATOM 578 N N . THR A 1 74 ? -8.444 8.557 -6.975 1.00 94.75 74 THR A N 1
ATOM 579 C CA . THR A 1 74 ? -9.231 7.337 -7.252 1.00 94.75 74 THR A CA 1
ATOM 580 C C . THR A 1 74 ? -8.380 6.070 -7.297 1.00 94.75 74 THR A C 1
ATOM 582 O O . THR A 1 74 ? -8.861 4.989 -6.965 1.00 94.75 74 THR A O 1
ATOM 585 N N . VAL A 1 75 ? -7.104 6.216 -7.657 1.00 96.31 75 VAL A N 1
ATOM 586 C CA . VAL A 1 75 ? -6.133 5.120 -7.798 1.00 96.31 75 VAL A CA 1
ATOM 587 C C . VAL A 1 75 ? -4.901 5.296 -6.915 1.00 96.31 75 VAL A C 1
ATOM 589 O O . VAL A 1 75 ? -3.947 4.524 -7.015 1.00 96.31 75 VAL A O 1
ATOM 592 N N . LYS A 1 76 ? -4.898 6.312 -6.044 1.00 95.62 76 LYS A N 1
ATOM 593 C CA . LYS A 1 76 ? -3.757 6.670 -5.192 1.00 95.62 76 LYS A CA 1
ATOM 594 C C . LYS A 1 76 ? -3.266 5.508 -4.340 1.00 95.62 76 LYS A C 1
ATOM 596 O O . LYS A 1 76 ? -2.053 5.343 -4.200 1.00 95.62 76 LYS A O 1
ATOM 601 N N . ASP A 1 77 ? -4.173 4.728 -3.760 1.00 96.94 77 ASP A N 1
ATOM 602 C CA . ASP A 1 77 ? -3.759 3.658 -2.862 1.00 96.94 77 ASP A CA 1
ATOM 603 C C . ASP A 1 77 ? -3.108 2.520 -3.649 1.00 96.94 77 ASP A C 1
ATOM 605 O O . ASP A 1 77 ? -2.043 2.038 -3.255 1.00 96.94 77 ASP A O 1
ATOM 609 N N . CYS A 1 78 ? -3.671 2.145 -4.803 1.00 97.31 78 CYS A N 1
ATOM 610 C CA . CYS A 1 78 ? -3.028 1.174 -5.685 1.00 97.31 78 CYS A CA 1
ATOM 611 C C . CYS A 1 78 ? -1.684 1.684 -6.216 1.00 97.31 78 CYS A C 1
ATOM 613 O O . CYS A 1 78 ? -0.706 0.936 -6.203 1.00 97.31 78 CYS A O 1
ATOM 615 N N . ALA A 1 79 ? -1.618 2.943 -6.659 1.00 97.31 79 ALA A N 1
ATOM 616 C CA . ALA A 1 79 ? -0.391 3.559 -7.155 1.00 97.31 79 ALA A CA 1
ATOM 617 C C . ALA A 1 79 ? 0.711 3.518 -6.092 1.00 97.31 79 ALA A C 1
ATOM 619 O O . ALA A 1 79 ? 1.851 3.189 -6.406 1.00 97.31 79 ALA A O 1
ATOM 620 N N . ASN A 1 80 ? 0.368 3.759 -4.823 1.00 96.88 80 ASN A N 1
ATOM 621 C CA . ASN A 1 80 ? 1.315 3.604 -3.728 1.00 96.88 80 ASN A CA 1
ATOM 622 C C . ASN A 1 80 ? 1.789 2.159 -3.541 1.00 96.88 80 ASN A C 1
ATOM 624 O O . ASN A 1 80 ? 2.931 1.960 -3.158 1.00 96.88 80 ASN A O 1
ATOM 628 N N . ILE A 1 81 ? 0.966 1.142 -3.792 1.00 96.50 81 ILE A N 1
ATOM 629 C CA . ILE A 1 81 ? 1.414 -0.247 -3.623 1.00 96.50 81 ILE A CA 1
ATOM 630 C C . ILE A 1 81 ? 2.390 -0.664 -4.731 1.00 96.50 81 ILE A C 1
ATOM 632 O O . ILE A 1 81 ? 3.347 -1.389 -4.464 1.00 96.50 81 ILE A O 1
ATOM 636 N N . ILE A 1 82 ? 2.157 -0.212 -5.963 1.00 96.00 82 ILE A N 1
ATOM 637 C CA . ILE A 1 82 ? 2.922 -0.638 -7.147 1.00 96.00 82 ILE A CA 1
ATOM 638 C C . ILE A 1 82 ? 4.010 0.358 -7.567 1.00 96.00 82 ILE A C 1
ATOM 640 O O . ILE A 1 82 ? 4.613 0.188 -8.626 1.00 96.00 82 ILE A O 1
ATOM 644 N N . TYR A 1 83 ? 4.260 1.398 -6.766 1.00 96.75 83 TYR A N 1
ATOM 645 C CA . TYR A 1 83 ? 5.289 2.389 -7.061 1.00 96.75 83 TYR A CA 1
ATOM 646 C C . TYR A 1 83 ? 6.689 1.774 -6.964 1.00 96.75 83 TYR A C 1
ATOM 648 O O . TYR A 1 83 ? 7.113 1.331 -5.895 1.00 96.75 83 TYR A O 1
ATOM 656 N N . GLU A 1 84 ? 7.433 1.787 -8.071 1.00 95.06 84 GLU A N 1
ATOM 657 C CA . GLU A 1 84 ? 8.689 1.034 -8.215 1.00 95.06 84 GLU A CA 1
ATOM 658 C C . GLU A 1 84 ? 9.790 1.453 -7.234 1.00 95.06 84 GLU A C 1
ATOM 660 O O . GLU A 1 84 ? 10.640 0.646 -6.858 1.00 95.06 84 GLU A O 1
ATOM 665 N N . ASN A 1 85 ? 9.788 2.720 -6.813 1.00 94.50 85 ASN A N 1
ATOM 666 C CA . ASN A 1 85 ? 10.828 3.251 -5.939 1.00 94.50 85 ASN A CA 1
ATOM 667 C C . ASN A 1 85 ? 10.563 2.951 -4.463 1.00 94.50 85 ASN A C 1
ATOM 669 O O . ASN A 1 85 ? 11.428 3.247 -3.636 1.00 94.50 85 ASN A O 1
ATOM 673 N N . TYR A 1 86 ? 9.402 2.391 -4.106 1.00 95.81 86 TYR A N 1
ATOM 674 C CA . TYR A 1 86 ? 9.180 1.967 -2.735 1.00 95.81 86 TYR A CA 1
ATOM 675 C C . TYR A 1 86 ? 9.858 0.631 -2.451 1.00 95.81 86 TYR A C 1
ATOM 677 O O . TYR A 1 86 ? 9.478 -0.420 -2.958 1.00 95.81 86 TYR A O 1
ATOM 685 N N . THR A 1 87 ? 10.853 0.664 -1.570 1.00 94.19 87 THR A N 1
ATOM 686 C CA . THR A 1 87 ? 11.613 -0.517 -1.139 1.00 94.19 87 THR A CA 1
ATOM 687 C C . THR A 1 87 ? 11.304 -0.911 0.301 1.00 94.19 87 THR A C 1
ATOM 689 O O . THR A 1 87 ? 11.701 -1.996 0.731 1.00 94.19 87 THR A O 1
ATOM 692 N N . ALA A 1 88 ? 10.584 -0.065 1.039 1.00 95.38 88 ALA A N 1
ATOM 693 C CA . ALA A 1 88 ? 10.250 -0.240 2.447 1.00 95.38 88 ALA A CA 1
ATOM 694 C C . ALA A 1 88 ? 8.744 -0.087 2.672 1.00 95.38 88 ALA A C 1
ATOM 696 O O . ALA A 1 88 ? 8.131 0.847 2.149 1.00 95.38 88 ALA A O 1
ATOM 697 N N . VAL A 1 89 ? 8.167 -0.974 3.482 1.00 97.50 89 VAL A N 1
ATOM 698 C CA . VAL A 1 89 ? 6.778 -0.888 3.940 1.00 97.50 89 VAL A CA 1
ATOM 699 C C . VAL A 1 89 ? 6.694 -1.176 5.435 1.00 97.50 89 VAL A C 1
ATOM 701 O O . VAL A 1 89 ? 7.438 -2.006 5.952 1.00 97.50 89 VAL A O 1
ATOM 704 N N . GLY A 1 90 ? 5.775 -0.509 6.120 1.00 97.50 90 GLY A N 1
ATOM 705 C CA . GLY A 1 90 ? 5.396 -0.830 7.492 1.00 97.50 90 GLY A CA 1
ATOM 706 C C . GLY A 1 90 ? 3.937 -0.464 7.717 1.00 97.50 90 GLY A C 1
ATOM 707 O O . GLY A 1 90 ? 3.480 0.567 7.219 1.00 97.50 90 GLY A O 1
ATOM 708 N N . CYS A 1 91 ? 3.191 -1.318 8.414 1.00 98.06 91 CYS A N 1
ATOM 709 C CA . CYS A 1 91 ? 1.748 -1.168 8.563 1.00 98.06 91 CYS A CA 1
ATOM 710 C C . CYS A 1 91 ? 1.318 -1.301 10.020 1.00 98.06 91 CYS A C 1
ATOM 712 O O . CYS A 1 91 ? 1.902 -2.055 10.790 1.00 98.06 91 CYS A O 1
ATOM 714 N N . ALA A 1 92 ? 0.240 -0.619 10.389 1.00 97.88 92 ALA A N 1
ATOM 715 C CA . ALA A 1 92 ? -0.353 -0.730 11.709 1.00 97.88 92 ALA A CA 1
ATOM 716 C C . ALA A 1 92 ? -1.875 -0.827 11.627 1.00 97.88 92 ALA A C 1
ATOM 718 O O . ALA A 1 92 ? -2.516 -0.258 10.744 1.00 97.88 92 ALA A O 1
ATOM 719 N N . VAL A 1 93 ? -2.450 -1.538 12.597 1.00 98.38 93 VAL A N 1
ATOM 720 C CA . VAL A 1 93 ? -3.897 -1.696 12.750 1.00 98.38 93 VAL A CA 1
ATOM 721 C C . VAL A 1 93 ? -4.294 -1.391 14.184 1.00 98.38 93 VAL A C 1
ATOM 723 O O . VAL A 1 93 ? -3.748 -1.978 15.128 1.00 98.38 93 VAL A O 1
ATOM 726 N N . ASN A 1 94 ? -5.289 -0.522 14.351 1.00 97.88 94 ASN A N 1
ATOM 727 C CA . ASN A 1 94 ? -5.863 -0.215 15.653 1.00 97.88 94 ASN A CA 1
ATOM 728 C C . ASN A 1 94 ? -7.387 -0.352 15.651 1.00 97.88 94 ASN A C 1
ATOM 730 O O . ASN A 1 94 ? -8.076 0.185 14.784 1.00 97.88 94 ASN A O 1
ATOM 734 N N . ARG A 1 95 ? -7.911 -1.051 16.661 1.00 97.94 95 ARG A N 1
ATOM 735 C CA . ARG A 1 95 ? -9.350 -1.161 16.917 1.00 97.94 95 ARG A CA 1
ATOM 736 C C . ARG A 1 95 ? -9.768 -0.001 17.812 1.00 97.94 95 ARG A C 1
ATOM 738 O O . ARG A 1 95 ? -9.458 0.020 19.001 1.00 97.94 95 ARG A O 1
ATOM 745 N N . CYS A 1 96 ? -10.482 0.959 17.250 1.00 96.94 96 CYS A N 1
ATOM 746 C CA . CYS A 1 96 ? -10.955 2.143 17.950 1.00 96.94 96 CYS A CA 1
ATOM 747 C C . CYS A 1 96 ? -12.331 1.874 18.556 1.00 96.94 96 CYS A C 1
ATOM 749 O O . CYS A 1 96 ? -13.327 2.467 18.147 1.00 96.94 96 CYS A O 1
ATOM 751 N N . THR A 1 97 ? -12.390 0.963 19.534 1.00 95.81 97 THR A N 1
ATOM 752 C CA . THR A 1 97 ? -13.643 0.441 20.110 1.00 95.81 97 THR A CA 1
ATOM 753 C C . THR A 1 97 ? -14.593 1.541 20.580 1.00 95.81 97 THR A C 1
ATOM 755 O O . THR A 1 97 ? -15.783 1.484 20.292 1.00 95.81 97 THR A O 1
ATOM 758 N N . SER A 1 98 ? -14.073 2.585 21.233 1.00 95.56 98 SER A N 1
ATOM 759 C CA . SER A 1 98 ? -14.872 3.731 21.694 1.00 95.56 98 SER A CA 1
ATOM 760 C C . SER A 1 98 ? -15.467 4.575 20.562 1.00 95.56 98 SER A C 1
ATOM 762 O O . SER A 1 98 ? -16.391 5.346 20.804 1.00 95.56 98 SER A O 1
ATOM 764 N N . ARG A 1 99 ? -14.944 4.447 19.337 1.00 95.44 99 ARG A N 1
ATOM 765 C CA . ARG A 1 99 ? -15.416 5.147 18.135 1.00 95.44 99 ARG A CA 1
ATOM 766 C C . ARG A 1 99 ? -16.118 4.231 17.125 1.00 95.44 99 ARG A C 1
ATOM 768 O O . ARG A 1 99 ? -16.625 4.737 16.131 1.00 95.44 99 ARG A O 1
ATOM 775 N N . GLY A 1 100 ? -16.165 2.921 17.371 1.00 96.81 100 GLY A N 1
ATOM 776 C CA . GLY A 1 100 ? -16.926 1.965 16.562 1.00 96.81 100 GLY A CA 1
ATOM 777 C C . GLY A 1 100 ? -16.287 1.543 15.234 1.00 96.81 100 GLY A C 1
ATOM 778 O O . GLY A 1 100 ? -16.987 0.983 14.400 1.00 96.81 100 GLY A O 1
ATOM 779 N N . PHE A 1 101 ? -14.984 1.764 15.026 1.00 97.62 101 PHE A N 1
ATOM 780 C CA . PHE A 1 101 ? -14.296 1.353 13.794 1.00 97.62 101 PHE A CA 1
ATOM 781 C C . PHE A 1 101 ? -12.879 0.816 14.039 1.00 97.62 101 PHE A C 1
ATOM 783 O O . PHE A 1 101 ? -12.271 1.059 15.082 1.00 97.62 101 PHE A O 1
ATOM 790 N N . THR A 1 102 ? -12.332 0.115 13.051 1.00 98.31 102 THR A N 1
ATOM 791 C CA . THR A 1 102 ? -10.924 -0.289 12.959 1.00 98.31 102 THR A CA 1
ATOM 792 C C . THR A 1 102 ? -10.237 0.541 11.880 1.00 98.31 102 THR A C 1
ATOM 794 O O . THR A 1 102 ? -10.786 0.723 10.795 1.00 98.31 102 THR A O 1
ATOM 797 N N . VAL A 1 103 ? -9.046 1.059 12.173 1.00 97.62 103 VAL A N 1
ATOM 798 C CA . VAL A 1 103 ? -8.221 1.814 11.221 1.00 97.62 103 VAL A CA 1
ATOM 799 C C . VAL A 1 103 ? -6.966 1.021 10.875 1.00 97.62 103 VAL A C 1
ATOM 801 O O . VAL A 1 103 ? -6.314 0.454 11.757 1.00 97.62 103 VAL A O 1
ATOM 804 N N . VAL A 1 104 ? -6.644 0.996 9.587 1.00 98.19 104 VAL A N 1
ATOM 805 C CA . VAL A 1 104 ? -5.428 0.415 9.020 1.00 98.19 104 VAL A CA 1
ATOM 806 C C . VAL A 1 104 ? -4.647 1.532 8.348 1.00 98.19 104 VAL A C 1
ATOM 808 O O . VAL A 1 104 ? -5.224 2.305 7.585 1.00 98.19 104 VAL A O 1
ATOM 811 N N . GLU A 1 105 ? -3.346 1.609 8.598 1.00 96.69 105 GLU A N 1
ATOM 812 C CA . GLU A 1 105 ? -2.440 2.461 7.830 1.00 96.69 105 GLU A CA 1
ATOM 813 C C . GLU A 1 105 ? -1.220 1.658 7.394 1.00 96.69 105 GLU A C 1
ATOM 815 O O . GLU A 1 105 ? -0.629 0.945 8.202 1.00 96.69 105 GLU A O 1
ATOM 820 N N . CYS A 1 106 ? -0.826 1.810 6.133 1.00 97.25 106 CYS A N 1
ATOM 821 C CA . CYS A 1 106 ? 0.463 1.358 5.625 1.00 97.25 106 CYS A CA 1
ATOM 822 C C . CYS A 1 106 ? 1.268 2.556 5.133 1.00 97.25 106 CYS A C 1
ATOM 824 O O . CYS A 1 106 ? 0.731 3.465 4.496 1.00 97.25 106 CYS A O 1
ATOM 826 N N . ARG A 1 107 ? 2.566 2.545 5.424 1.00 95.94 107 ARG A N 1
ATOM 827 C CA . ARG A 1 107 ? 3.532 3.568 5.030 1.00 95.94 107 ARG A CA 1
ATOM 828 C C . ARG A 1 107 ? 4.563 2.990 4.086 1.00 95.94 107 ARG A C 1
ATOM 830 O O . ARG A 1 107 ? 5.010 1.865 4.291 1.00 95.94 107 ARG A O 1
ATOM 837 N N . TYR A 1 108 ? 4.962 3.787 3.100 1.00 96.31 108 TYR A N 1
ATOM 838 C CA . TYR A 1 108 ? 5.853 3.359 2.026 1.00 96.31 108 TYR A CA 1
ATOM 839 C C . TYR A 1 108 ? 7.029 4.323 1.862 1.00 96.31 108 TYR A C 1
ATOM 841 O O . TYR A 1 108 ? 6.846 5.542 1.816 1.00 96.31 108 TYR A O 1
ATOM 849 N N . GLY A 1 109 ? 8.242 3.785 1.781 1.00 94.44 109 GLY A N 1
ATOM 850 C CA . GLY A 1 109 ? 9.482 4.559 1.722 1.00 94.44 109 GLY A CA 1
ATOM 851 C C . GLY A 1 109 ? 10.412 4.101 0.599 1.00 94.44 109 GLY A C 1
ATOM 852 O O . GLY A 1 109 ? 10.223 3.013 0.060 1.00 94.44 109 GLY A O 1
ATOM 853 N N . PRO A 1 110 ? 11.427 4.908 0.247 1.00 93.25 110 PRO A N 1
ATOM 854 C CA . PRO A 1 110 ? 11.961 5.990 1.076 1.00 93.25 110 PRO A CA 1
ATOM 855 C C . PRO A 1 110 ? 11.317 7.361 0.840 1.00 93.25 110 PRO A C 1
ATOM 857 O O . PRO A 1 110 ? 11.352 8.193 1.739 1.00 93.25 110 PRO A O 1
ATOM 860 N N . LYS A 1 111 ? 10.747 7.614 -0.346 1.00 93.69 111 LYS A N 1
ATOM 861 C CA . LYS A 1 111 ? 10.142 8.907 -0.698 1.00 93.69 111 LYS A CA 1
ATOM 862 C C . LYS A 1 111 ? 8.786 8.735 -1.346 1.00 93.69 111 LYS A C 1
ATOM 864 O O . LYS A 1 111 ? 8.684 7.914 -2.252 1.00 93.69 111 LYS A O 1
ATOM 869 N N . ARG A 1 112 ? 7.794 9.543 -0.952 1.00 93.88 112 ARG A N 1
ATOM 870 C CA . ARG A 1 112 ? 6.452 9.496 -1.552 1.00 93.88 112 ARG A CA 1
ATOM 871 C C . ARG A 1 112 ? 6.507 9.640 -3.078 1.00 93.88 112 ARG A C 1
ATOM 873 O O . ARG A 1 112 ? 7.333 10.399 -3.596 1.00 93.88 112 ARG A O 1
ATOM 880 N N . LEU A 1 113 ? 5.586 8.973 -3.768 1.00 95.12 113 LEU A N 1
ATOM 881 C CA . LEU A 1 113 ? 5.299 9.187 -5.185 1.00 95.12 113 LEU A CA 1
ATOM 882 C C . LEU A 1 113 ? 4.944 10.667 -5.427 1.00 95.12 113 LEU A C 1
ATOM 884 O O . LEU A 1 113 ? 4.058 11.220 -4.771 1.00 95.12 113 LEU A O 1
ATOM 888 N N . GLN A 1 114 ? 5.676 11.317 -6.334 1.00 94.56 114 GLN A N 1
ATOM 889 C CA . GLN A 1 114 ? 5.552 12.748 -6.619 1.00 94.56 114 GLN A CA 1
ATOM 890 C C . GLN A 1 114 ? 4.753 12.994 -7.896 1.00 94.56 114 GLN A C 1
ATOM 892 O O . GLN A 1 114 ? 4.779 12.191 -8.829 1.00 94.56 114 GLN A O 1
ATOM 897 N N . TYR A 1 115 ? 4.090 14.147 -7.954 1.00 95.25 115 TYR A N 1
ATOM 898 C CA . TYR A 1 115 ? 3.485 14.651 -9.183 1.00 95.25 115 TYR A CA 1
ATOM 899 C C . TYR A 1 115 ? 4.512 14.678 -10.327 1.00 95.25 115 TYR A C 1
ATOM 901 O O . TYR A 1 115 ? 5.652 15.113 -10.145 1.00 95.25 115 TYR A O 1
ATOM 909 N N . GLY A 1 116 ? 4.107 14.223 -11.510 1.00 96.56 116 GLY A N 1
ATOM 910 C CA . GLY A 1 116 ? 4.943 14.174 -12.708 1.00 96.56 116 GLY A CA 1
ATOM 911 C C . GLY A 1 116 ? 5.832 12.929 -12.824 1.00 96.56 116 GLY A C 1
ATOM 912 O O . GLY A 1 116 ? 6.313 12.643 -13.921 1.00 96.56 116 GLY A O 1
ATOM 913 N N . SER A 1 117 ? 6.043 12.167 -11.745 1.00 95.81 117 SER A N 1
ATOM 914 C CA . SER A 1 117 ? 6.802 10.907 -11.785 1.00 95.81 117 SER A CA 1
ATOM 915 C C . SER A 1 117 ? 5.996 9.782 -12.435 1.00 95.81 117 SER A C 1
ATOM 917 O O . SER A 1 117 ? 4.774 9.773 -12.351 1.00 95.81 117 SER A O 1
ATOM 919 N N . LEU A 1 118 ? 6.664 8.808 -13.053 1.00 97.12 118 LEU A N 1
ATOM 920 C CA . LEU A 1 118 ? 6.014 7.544 -13.410 1.00 97.12 118 LEU A CA 1
ATOM 921 C C . LEU A 1 118 ? 5.780 6.709 -12.145 1.00 97.12 118 LEU A C 1
ATOM 923 O O . LEU A 1 118 ? 6.557 6.795 -11.193 1.00 97.12 118 LEU A O 1
ATOM 927 N N . VAL A 1 119 ? 4.717 5.899 -12.138 1.00 97.19 119 VAL A N 1
ATOM 928 C CA . VAL A 1 119 ? 4.480 4.932 -11.051 1.00 97.19 119 VAL A CA 1
ATOM 929 C C . VAL A 1 119 ? 5.481 3.776 -11.147 1.00 97.19 119 VAL A C 1
ATOM 931 O O . VAL A 1 119 ? 6.030 3.319 -10.151 1.00 97.19 119 VAL A O 1
ATOM 934 N N . TYR A 1 120 ? 5.765 3.318 -12.355 1.00 95.69 120 TYR A N 1
ATOM 935 C CA . TYR A 1 120 ? 6.856 2.395 -12.615 1.00 95.69 120 TYR A CA 1
ATOM 936 C C . TYR A 1 120 ? 7.321 2.560 -14.053 1.00 95.69 120 TYR A C 1
ATOM 938 O O . TYR A 1 120 ? 6.571 3.030 -14.914 1.00 95.69 120 TYR A O 1
ATOM 946 N N . GLU A 1 121 ? 8.550 2.156 -14.334 1.00 94.62 121 GLU A N 1
ATOM 947 C CA . GLU A 1 121 ? 9.057 2.166 -15.692 1.00 94.62 121 GLU A CA 1
ATOM 948 C C . GLU A 1 121 ? 8.495 0.983 -16.498 1.00 94.62 121 GLU A C 1
ATOM 950 O O . GLU A 1 121 ? 8.709 -0.186 -16.171 1.00 94.62 121 GLU A O 1
ATOM 955 N N . VAL A 1 122 ? 7.788 1.273 -17.594 1.00 95.25 122 VAL A N 1
ATOM 956 C CA . VAL A 1 122 ? 7.263 0.229 -18.486 1.00 95.25 122 VAL A CA 1
ATOM 957 C C . VAL A 1 122 ? 8.411 -0.470 -19.222 1.00 95.25 122 VAL A C 1
ATOM 959 O O . VAL A 1 122 ? 9.307 0.162 -19.791 1.00 95.25 122 VAL A O 1
ATOM 962 N N . GLY A 1 123 ? 8.381 -1.802 -19.240 1.00 95.00 123 GLY A N 1
ATOM 963 C CA . GLY A 1 123 ? 9.370 -2.615 -19.938 1.00 95.00 123 GLY A CA 1
ATOM 964 C C . GLY A 1 123 ? 9.170 -4.110 -19.724 1.00 95.00 123 GLY A C 1
ATOM 965 O O . GLY A 1 123 ? 8.263 -4.541 -19.013 1.00 95.00 123 GLY A O 1
ATOM 966 N N . ALA A 1 124 ? 10.034 -4.915 -20.348 1.00 96.44 124 ALA A N 1
ATOM 967 C CA . ALA A 1 124 ? 10.032 -6.354 -20.114 1.00 96.44 124 ALA A CA 1
ATOM 968 C C . ALA A 1 124 ? 10.405 -6.649 -18.646 1.00 96.44 124 ALA A C 1
ATOM 970 O O . ALA A 1 124 ? 11.323 -6.001 -18.123 1.00 96.44 124 ALA A O 1
ATOM 971 N N . PRO A 1 125 ? 9.749 -7.621 -17.984 1.00 95.25 125 PRO A N 1
ATOM 972 C CA . PRO A 1 125 ? 10.043 -7.962 -16.598 1.00 95.25 125 PRO A CA 1
ATOM 973 C C . PRO A 1 125 ? 11.537 -8.188 -16.362 1.00 95.25 125 PRO A C 1
ATOM 975 O O . PRO A 1 125 ? 12.221 -8.814 -17.172 1.00 95.25 125 PRO A O 1
ATOM 978 N N . CYS A 1 126 ? 12.051 -7.641 -15.263 1.00 94.69 126 CYS A N 1
ATOM 979 C CA . CYS A 1 126 ? 13.452 -7.734 -14.849 1.00 94.69 126 CYS A CA 1
ATOM 980 C C . CYS A 1 126 ? 14.509 -7.136 -15.801 1.00 94.69 126 CYS A C 1
ATOM 982 O O . CYS A 1 126 ? 15.693 -7.147 -15.464 1.00 94.69 126 CYS A O 1
ATOM 984 N N . SER A 1 127 ? 14.123 -6.556 -16.945 1.00 95.25 127 SER A N 1
ATOM 985 C CA . SER A 1 127 ? 15.070 -5.996 -17.927 1.00 95.25 127 SER A CA 1
ATOM 986 C C . SER A 1 127 ? 15.904 -4.822 -17.402 1.00 95.25 127 SER A C 1
ATOM 988 O O . SER A 1 127 ? 16.944 -4.508 -17.976 1.00 95.25 127 SER A O 1
ATOM 990 N N . LYS A 1 128 ? 15.463 -4.191 -16.307 1.00 94.00 128 LYS A N 1
ATOM 991 C CA . LYS A 1 128 ? 16.103 -3.022 -15.686 1.00 94.00 128 LYS A CA 1
ATOM 992 C C . LYS A 1 128 ? 16.476 -3.232 -14.214 1.00 94.00 128 LYS A C 1
ATOM 994 O O . LYS A 1 128 ? 16.754 -2.259 -13.516 1.00 94.00 128 LYS A O 1
ATOM 999 N N . CYS A 1 129 ? 16.518 -4.478 -13.727 1.00 93.44 129 CYS A N 1
ATOM 1000 C CA . CYS A 1 129 ? 17.045 -4.740 -12.384 1.00 93.44 129 CYS A CA 1
ATOM 1001 C C . CYS A 1 129 ? 18.509 -4.287 -12.297 1.00 93.44 129 CYS A C 1
ATOM 1003 O O . CYS A 1 129 ? 19.329 -4.634 -13.150 1.00 93.44 129 CYS A O 1
ATOM 1005 N N . LYS A 1 130 ? 18.853 -3.513 -11.265 1.00 90.69 130 LYS A N 1
ATOM 1006 C CA . LYS A 1 130 ? 20.215 -3.001 -11.078 1.00 90.69 130 LYS A CA 1
ATOM 1007 C C . LYS A 1 130 ? 21.043 -4.048 -10.350 1.00 90.69 130 LYS A C 1
ATOM 1009 O O . LYS A 1 130 ? 20.604 -4.570 -9.335 1.00 90.69 130 LYS A O 1
ATOM 1014 N N . ALA A 1 131 ? 22.261 -4.331 -10.804 1.00 89.75 131 ALA A N 1
ATOM 1015 C CA . ALA A 1 131 ? 23.162 -5.192 -10.037 1.00 89.75 131 ALA A CA 1
ATOM 1016 C C . ALA A 1 131 ? 23.407 -4.584 -8.634 1.00 89.75 131 ALA A C 1
ATOM 1018 O O . ALA A 1 131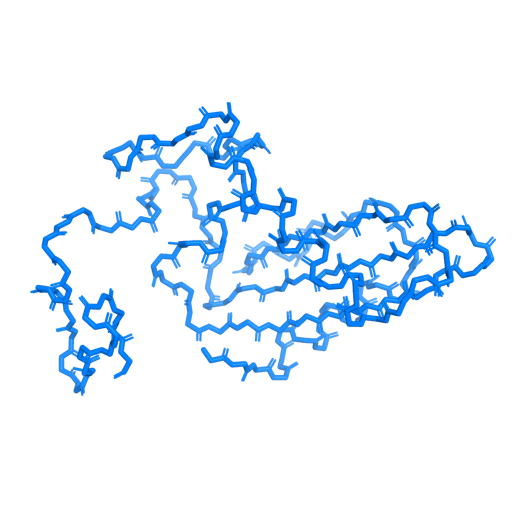 ? 23.653 -3.378 -8.548 1.00 89.75 131 ALA A O 1
ATOM 1019 N N . PRO A 1 132 ? 23.346 -5.371 -7.540 1.00 92.62 132 PRO A N 1
ATOM 1020 C CA . PRO A 1 132 ? 23.322 -6.838 -7.482 1.00 92.62 132 PRO A CA 1
ATOM 1021 C C . PRO A 1 132 ? 21.922 -7.486 -7.369 1.00 92.62 132 PRO A C 1
ATOM 1023 O O . PRO A 1 132 ? 21.846 -8.665 -7.021 1.00 92.62 132 PRO A O 1
ATOM 1026 N N . GLN A 1 133 ? 20.833 -6.755 -7.634 1.00 93.19 133 GLN A N 1
ATOM 1027 C CA . GLN A 1 133 ? 19.463 -7.276 -7.544 1.00 93.19 133 GLN A CA 1
ATOM 1028 C C . GLN A 1 133 ? 19.256 -8.478 -8.469 1.00 93.19 133 GLN A C 1
ATOM 1030 O O . GLN A 1 133 ? 19.747 -8.520 -9.603 1.00 93.19 133 GLN A O 1
ATOM 1035 N N . LYS A 1 134 ? 18.482 -9.446 -7.995 1.00 94.19 134 LYS A N 1
ATOM 1036 C CA . LYS A 1 134 ? 18.066 -10.632 -8.735 1.00 94.19 134 LYS A CA 1
ATOM 1037 C C . LYS A 1 134 ? 16.624 -10.482 -9.194 1.00 94.19 134 LYS A C 1
ATOM 1039 O O . LYS A 1 134 ? 15.792 -9.890 -8.515 1.00 94.19 134 LYS A O 1
ATOM 1044 N N . CYS A 1 135 ? 16.332 -11.085 -10.339 1.00 95.44 135 CYS A N 1
ATOM 1045 C CA . CYS A 1 135 ? 14.961 -11.288 -10.780 1.00 95.44 135 CYS A CA 1
ATOM 1046 C C . CYS A 1 135 ? 14.332 -12.409 -9.947 1.00 95.44 135 CYS A C 1
ATOM 1048 O O . CYS A 1 135 ? 14.757 -13.564 -10.037 1.00 95.44 135 CYS A O 1
ATOM 1050 N N . VAL A 1 136 ? 13.331 -12.078 -9.139 1.00 94.50 136 VAL A N 1
ATOM 1051 C CA . VAL A 1 136 ? 12.554 -13.033 -8.345 1.00 94.50 136 VAL A CA 1
ATOM 1052 C C . VAL A 1 136 ? 11.131 -13.110 -8.889 1.00 94.50 136 VAL A C 1
ATOM 1054 O O . VAL A 1 136 ? 10.600 -12.138 -9.428 1.00 94.50 136 VAL A O 1
ATOM 1057 N N . LEU A 1 137 ? 10.523 -14.298 -8.808 1.00 92.56 137 LEU A N 1
ATOM 1058 C CA . LEU A 1 137 ? 9.164 -14.564 -9.313 1.00 92.56 137 LEU A CA 1
ATOM 1059 C C . LEU A 1 137 ? 8.957 -14.181 -10.797 1.00 92.56 137 LEU A C 1
ATOM 1061 O O . LEU A 1 137 ? 7.837 -13.917 -11.227 1.00 92.56 137 LEU A O 1
ATOM 1065 N N . GLY A 1 138 ? 10.046 -14.097 -11.571 1.00 92.81 138 GLY A N 1
ATOM 1066 C CA . GLY A 1 138 ? 10.038 -13.681 -12.977 1.00 92.81 138 GLY A CA 1
ATOM 1067 C C . GLY A 1 138 ? 9.590 -12.236 -13.229 1.00 92.81 138 GLY A C 1
ATOM 1068 O O . GLY A 1 138 ? 9.360 -11.885 -14.383 1.00 92.81 138 GLY A O 1
ATOM 1069 N N . SER A 1 139 ? 9.424 -11.414 -12.187 1.00 93.62 139 SER A N 1
ATOM 1070 C CA . SER A 1 139 ? 8.765 -10.104 -12.311 1.00 93.62 139 SER A CA 1
ATOM 1071 C C . SER A 1 139 ? 9.260 -9.008 -11.370 1.00 93.62 139 SER A C 1
ATOM 1073 O O . SER A 1 139 ? 9.024 -7.838 -11.661 1.00 93.62 139 SER A O 1
ATOM 1075 N N . LEU A 1 140 ? 9.972 -9.337 -10.289 1.00 93.50 140 LEU A N 1
ATOM 1076 C CA . LEU A 1 140 ? 10.410 -8.365 -9.283 1.00 93.50 140 LEU A CA 1
ATOM 1077 C C . LEU A 1 140 ? 11.936 -8.326 -9.167 1.00 93.50 140 LEU A C 1
ATOM 1079 O O . LEU A 1 140 ? 12.599 -9.355 -9.288 1.00 93.50 140 LEU A O 1
ATOM 1083 N N . CYS A 1 141 ? 12.488 -7.144 -8.890 1.00 93.31 141 CYS A N 1
ATOM 1084 C CA . CYS A 1 141 ? 13.908 -6.958 -8.593 1.00 93.31 141 CYS A CA 1
ATOM 1085 C C . CYS A 1 141 ? 14.128 -6.964 -7.073 1.00 93.31 141 CYS A C 1
ATOM 1087 O O . CYS A 1 141 ? 13.567 -6.114 -6.380 1.00 93.31 141 CYS A O 1
ATOM 1089 N N . GLN A 1 142 ? 14.952 -7.884 -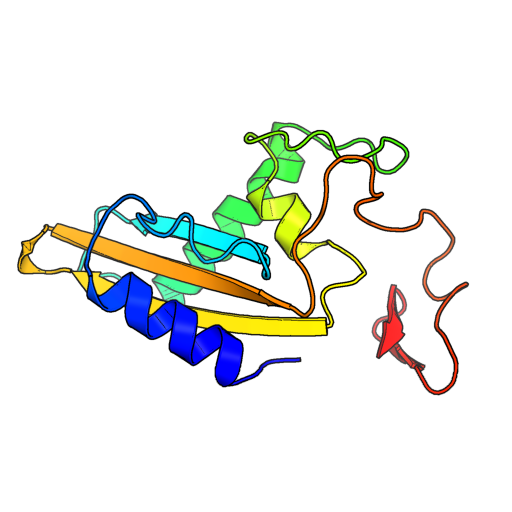6.562 1.00 89.25 142 GLN A N 1
ATOM 1090 C CA . GLN A 1 142 ? 15.278 -8.000 -5.133 1.00 89.25 142 GLN A CA 1
ATOM 1091 C C . GLN A 1 142 ? 16.777 -8.139 -4.886 1.00 89.25 142 GLN A C 1
ATOM 1093 O O . GLN A 1 142 ? 17.408 -9.012 -5.520 1.00 89.25 142 GLN A O 1
#

Sequence (142 aa):
SYECSPEEVANENVKKCEKQSVNKNSVDTGSNVHIIEDVSVTKEAALERAIGEWFKQLQEYGMDPHSSWTEDPTVKDCANIIYENYTAVGCAVNRCTSRGFTVVECRYGPKRLQYGSLVYEVGAPCSKCKAPQKCVLGSLCQ

Secondary structure (DSSP, 8-state):
-B-HHHHHHHHHHHTT--SS---TT-TTSEEEEEEES-SSS-HHHHHHHHHHHHHHHHHHH---TTSPP---TTTHHHHHHH-TT--EEEEEEEEEGGGTEEEEEEEEESSPPPTT--SS--SSTTTTPPTT--EETTTEE-

InterPro domains:
  IPR014044 CAP domain [PF00188] (2-106)
  IPR035940 CAP superfamily [G3DSA:3.40.33.10] (1-142)
  IPR035940 CAP superfamily [SSF55797] (7-123)

Foldseek 3Di:
DEDVVQQVVQAVQQVVVDPDRPDPPPQFWAKDKDKFLALPDDQVRVQVVSLVVLLCLCVVPNDDQVDFDAVDPSNRSVLNVQQQQFPYKHKDWDRPPVVRIIMIMMITDDGDRDGRHGSDDDDQAPPPQDPPWDRDPSHDTD

Radius of gyration: 15.93 Å; chains: 1; bounding box: 40×32×42 Å

pLDDT: mean 92.89, std 10.48, range [41.78, 98.44]